Protein AF-A0A7S3LGI7-F1 (afdb_monomer)

Secondary structure (DSSP, 8-state):
--SSS----HHHHHHHHHTT-SS-SSS--HHHHHHHHHHHHT--HHHHHHHHHHHH-SS-SSEEEHHHHHHHHHHTT----HHHHHHHHHHH-SS-SSEEEHHHHHHHHT-

pLDDT: mean 76.87, std 11.59, range [41.16, 91.12]

InterPro domains:
  IPR002048 EF-hand domain [PF13499] (46-110)
  IPR002048 EF-hand domain [PF13833] (1-38)
  IPR002048 EF-hand domain [PS50222] (8-43)
  IPR002048 EF-hand domain [PS50222] (44-79)
  IPR002048 EF-hand domain [PS50222] (80-111)
  IPR002048 EF-hand domain [SM00054] (12-40)
  IPR002048 EF-hand domain [SM00054] (48-76)
  IPR002048 EF-hand domain [SM00054] (84-111)
  IPR002048 EF-hand domain [cd00051] (12-74)
  IPR002048 EF-hand domain [cd00051] (48-110)
  IPR011992 EF-hand domain pair [SSF47473] (1-110)
  IPR018247 EF-Hand 1, calcium-binding site [PS00018] (21-33)
  IPR018247 EF-Hand 1, calcium-binding site [PS00018] (57-69)
  IPR018247 EF-Hand 1, calcium-binding site [PS00018] (93-105)
  IPR050230 Calmodulin/Myosin light chain/Troponin C-like [PTHR23048] (1-110)

Organism: NCBI:txid265554

Nearest PDB structures (foldseek):
  3g43-assembly1_A  TM=9.522E-01  e=5.707E-07  Homo sapiens
  1y6w-assembly1_A  TM=6.222E-01  e=2.581E-08  Homo sapiens
  1k93-assembly2_E  TM=5.906E-01  e=1.288E-08  Homo sapiens
  3bxk-assembly2_C  TM=6.131E-01  e=1.104E-07  Rattus norvegicus
  6b8m-assembly2_D  TM=4.723E-01  e=1.218E-06  Homo sapiens

Radius of gyration: 18.82 Å; Cα contacts (8 Å, |Δi|>4): 77; chains: 1; bounding box: 36×35×45 Å

Mean predicted aligned error: 12.52 Å

Foldseek 3Di:
DPPPPDDDDPVVVQVLQVVQVPVPPSDQDPVSVVVSCVVVVVPPVLVVLVVVVCQLPVVPPQWHALVSNQVVCVVVVHHDDPVRSVVVCVQQVPVPPRIHHSVSSVVVVVD

Solvent-accessible surface area (backbone atoms only — not comparable to full-atom values): 6732 Å² total; per-residue (Å²): 139,85,84,78,88,66,83,77,51,77,66,57,49,50,53,56,44,69,73,51,40,83,85,68,78,85,57,75,52,76,69,38,43,50,54,50,47,52,58,59,69,65,60,44,66,68,54,55,49,49,57,52,46,55,66,40,23,77,87,68,78,69,44,34,42,67,67,36,50,54,53,42,36,46,72,74,70,42,79,73,52,72,68,58,51,47,53,52,43,67,73,40,29,82,86,70,82,72,42,36,41,63,68,37,52,48,50,59,75,74,101

Sequence (111 aa):
MRKLGQNPTEQELKEMIGSVDDNGDNEIDFDEFIILMRSAVTRDPEKELRDAFAVFDTDGSGEIDRKELKRLMKKLGQALSEAELDAMMDEVDTNGDGVISFEEFKALMQG

Structure (mmCIF, N/CA/C/O backbone):
data_AF-A0A7S3LGI7-F1
#
_entry.id   AF-A0A7S3LGI7-F1
#
loop_
_atom_site.group_PDB
_atom_site.id
_atom_site.type_symbol
_atom_site.label_atom_id
_atom_site.label_alt_id
_atom_site.label_comp_id
_atom_site.label_asym_id
_atom_site.label_entity_id
_atom_site.label_seq_id
_atom_site.pdbx_PDB_ins_code
_atom_site.Cartn_x
_atom_site.Cartn_y
_atom_site.Cartn_z
_atom_site.occupancy
_atom_site.B_iso_or_equiv
_atom_site.auth_seq_id
_atom_site.auth_comp_id
_atom_site.auth_asym_id
_atom_site.auth_atom_id
_atom_site.pdbx_PDB_model_num
ATOM 1 N N . MET A 1 1 ? 1.005 -0.977 -32.140 1.00 48.12 1 MET A N 1
ATOM 2 C CA . MET A 1 1 ? 1.430 -1.714 -30.932 1.00 48.12 1 MET A CA 1
ATOM 3 C C . MET A 1 1 ? 0.305 -2.633 -30.446 1.00 48.12 1 MET A C 1
ATOM 5 O O . MET A 1 1 ? -0.550 -2.205 -29.697 1.00 48.12 1 MET A O 1
ATOM 9 N N . ARG A 1 2 ? 0.239 -3.877 -30.943 1.00 41.16 2 ARG A N 1
ATOM 10 C CA . ARG A 1 2 ? -0.777 -4.887 -30.547 1.00 41.16 2 ARG A CA 1
ATOM 11 C C . ARG A 1 2 ? -0.159 -6.264 -30.252 1.00 41.16 2 ARG A C 1
ATOM 13 O O . ARG A 1 2 ? -0.848 -7.274 -30.246 1.00 41.16 2 ARG A O 1
ATOM 20 N N . LYS A 1 3 ? 1.167 -6.312 -30.075 1.00 44.16 3 LYS A N 1
ATOM 21 C CA . LYS A 1 3 ? 1.935 -7.559 -29.913 1.00 44.16 3 LYS A CA 1
ATOM 22 C C . LYS A 1 3 ? 2.469 -7.798 -28.498 1.00 44.16 3 LYS A C 1
ATOM 24 O O . LYS A 1 3 ? 3.090 -8.829 -28.290 1.00 44.16 3 LYS A O 1
ATOM 29 N N . LEU A 1 4 ? 2.221 -6.896 -27.544 1.00 50.75 4 LEU A N 1
ATOM 30 C CA . LEU A 1 4 ? 2.784 -7.003 -26.192 1.00 50.75 4 LEU A CA 1
ATOM 31 C C . LEU A 1 4 ? 1.786 -7.471 -25.118 1.00 50.75 4 LEU A C 1
ATOM 33 O O . LEU A 1 4 ? 2.095 -7.399 -23.940 1.00 50.75 4 LEU A O 1
ATOM 37 N N . GLY A 1 5 ? 0.588 -7.934 -25.491 1.00 53.69 5 GLY A N 1
ATOM 38 C CA . GLY A 1 5 ? -0.407 -8.452 -24.534 1.00 53.69 5 GLY A CA 1
ATOM 39 C C . GLY A 1 5 ? -1.015 -7.409 -23.584 1.00 53.69 5 GLY A C 1
ATOM 40 O O . GLY A 1 5 ? -2.002 -7.703 -22.924 1.00 53.69 5 GLY A O 1
ATOM 41 N N . GLN A 1 6 ? -0.475 -6.192 -23.552 1.00 51.56 6 GLN A N 1
ATOM 42 C CA . GLN A 1 6 ? -1.002 -5.066 -22.793 1.00 51.56 6 GLN A CA 1
ATOM 43 C C . GLN A 1 6 ? -1.909 -4.210 -23.681 1.00 51.56 6 GLN A C 1
ATOM 45 O O . GLN A 1 6 ? -1.607 -3.986 -24.858 1.00 51.56 6 GLN A O 1
ATOM 50 N N . ASN A 1 7 ? -3.023 -3.745 -23.110 1.00 49.75 7 ASN A N 1
ATOM 51 C CA . ASN A 1 7 ? -4.050 -2.945 -23.780 1.00 49.75 7 ASN A CA 1
ATOM 52 C C . ASN A 1 7 ? -4.164 -1.558 -23.102 1.00 49.75 7 ASN A C 1
ATOM 54 O O . ASN A 1 7 ? -5.208 -1.247 -22.530 1.00 49.75 7 ASN A O 1
ATOM 58 N N . PRO A 1 8 ? -3.085 -0.748 -23.098 1.00 62.41 8 PRO A N 1
ATOM 59 C CA . PRO A 1 8 ? -3.120 0.586 -22.510 1.00 62.41 8 PRO A CA 1
ATOM 60 C C . PRO A 1 8 ? -4.119 1.477 -23.253 1.00 62.41 8 PRO A C 1
ATOM 62 O O . PRO A 1 8 ? -4.336 1.339 -24.463 1.00 62.41 8 PRO A O 1
ATOM 65 N N . THR A 1 9 ? -4.736 2.393 -22.518 1.00 70.75 9 THR A N 1
ATOM 66 C CA . THR A 1 9 ? -5.669 3.380 -23.065 1.00 70.75 9 THR A CA 1
ATOM 67 C C . THR A 1 9 ? -4.939 4.411 -23.931 1.00 70.75 9 THR A C 1
ATOM 69 O O . THR A 1 9 ? -3.733 4.618 -23.801 1.00 70.75 9 THR A O 1
ATOM 72 N N . GLU A 1 10 ? -5.664 5.108 -24.813 1.00 66.50 10 GLU A N 1
ATOM 73 C CA . GLU A 1 10 ? -5.076 6.187 -25.627 1.00 66.50 10 GLU A CA 1
ATOM 74 C C . GLU A 1 10 ? -4.431 7.284 -24.769 1.00 66.50 10 GLU A C 1
ATOM 76 O O . GLU A 1 10 ? -3.456 7.898 -25.192 1.00 66.50 10 GLU A O 1
ATOM 81 N N . GLN A 1 11 ? -4.949 7.514 -23.559 1.00 68.00 11 GLN A N 1
ATOM 82 C CA . GLN A 1 11 ? -4.426 8.521 -22.643 1.00 68.00 11 GLN A CA 1
ATOM 83 C C . GLN A 1 11 ? -3.108 8.077 -22.002 1.00 68.00 11 GLN A C 1
ATOM 85 O O . GLN A 1 11 ? -2.149 8.844 -22.012 1.00 68.00 11 GLN A O 1
ATOM 90 N N . GLU A 1 12 ? -3.019 6.823 -21.556 1.00 63.88 12 GLU A N 1
ATOM 91 C CA . GLU A 1 12 ? -1.769 6.242 -21.049 1.00 63.88 12 GLU A CA 1
ATOM 92 C C . GLU A 1 12 ? -0.703 6.157 -22.143 1.00 63.88 12 GLU A C 1
ATOM 94 O O . GLU A 1 12 ? 0.458 6.471 -21.896 1.00 63.88 12 GLU A O 1
ATOM 99 N N . LEU A 1 13 ? -1.091 5.806 -23.375 1.00 66.75 13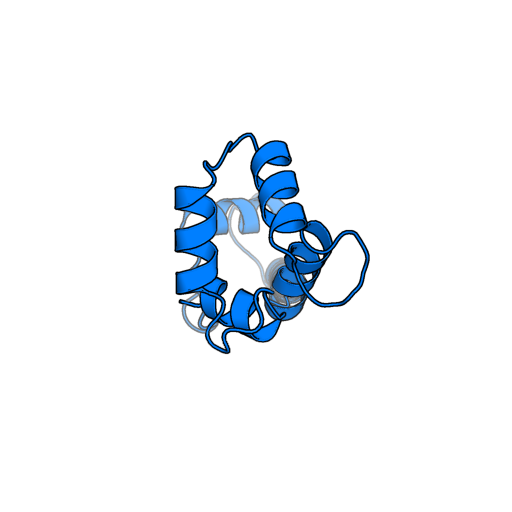 LEU A N 1
ATOM 100 C CA . LEU A 1 13 ? -0.184 5.815 -24.525 1.00 66.75 13 LEU A CA 1
ATOM 101 C C . LEU A 1 13 ? 0.369 7.216 -24.790 1.00 66.75 13 LEU A C 1
ATOM 103 O O . LEU A 1 13 ? 1.551 7.359 -25.082 1.00 66.75 13 LEU A O 1
ATOM 107 N N . LYS A 1 14 ? -0.464 8.250 -24.661 1.00 66.50 14 LYS A N 1
ATOM 108 C CA . LYS A 1 14 ? -0.057 9.638 -24.893 1.00 66.50 14 LYS A CA 1
ATOM 109 C C . LYS A 1 14 ? 0.901 10.153 -23.818 1.00 66.50 14 LYS A C 1
ATOM 111 O O . LYS A 1 14 ? 1.836 10.875 -24.146 1.00 66.50 14 LYS A O 1
ATOM 116 N N . GLU A 1 15 ? 0.700 9.758 -22.562 1.00 71.06 15 GLU A N 1
ATOM 117 C CA . GLU A 1 15 ? 1.638 10.057 -21.472 1.00 71.06 15 GLU A CA 1
ATOM 118 C C . GLU A 1 15 ? 2.950 9.278 -21.617 1.00 71.06 15 GLU A C 1
ATOM 120 O O . GLU A 1 15 ? 4.025 9.835 -21.404 1.00 71.06 15 GLU A O 1
ATOM 125 N N . MET A 1 16 ? 2.881 8.014 -22.047 1.00 67.69 16 MET A N 1
ATOM 126 C CA . MET A 1 16 ? 4.060 7.198 -22.337 1.00 67.69 16 MET A CA 1
ATOM 127 C C . MET A 1 16 ? 4.897 7.793 -23.473 1.00 67.69 16 MET A C 1
ATOM 129 O O . MET A 1 16 ? 6.107 7.924 -23.307 1.00 67.69 16 MET A O 1
ATOM 133 N N . ILE A 1 17 ? 4.261 8.198 -24.580 1.00 71.44 17 ILE A N 1
ATOM 134 C CA . ILE A 1 17 ? 4.922 8.860 -25.716 1.00 71.44 17 ILE A CA 1
ATOM 135 C C . ILE A 1 17 ? 5.528 10.188 -25.256 1.00 71.44 17 ILE A C 1
ATOM 137 O O . ILE A 1 17 ? 6.728 10.372 -25.383 1.00 71.44 17 ILE A O 1
ATOM 141 N N . GLY A 1 18 ? 4.755 11.066 -24.610 1.00 70.06 18 GLY A N 1
ATOM 142 C CA . GLY A 1 18 ? 5.250 12.383 -24.188 1.00 70.06 18 GLY A CA 1
ATOM 143 C C . GLY A 1 18 ? 6.376 12.357 -23.145 1.00 70.06 18 GLY A C 1
ATOM 144 O O . GLY A 1 18 ? 7.026 13.375 -22.930 1.00 70.06 18 GLY A O 1
ATOM 145 N N . SER A 1 19 ? 6.606 11.220 -22.482 1.00 70.50 19 SER A N 1
ATOM 146 C CA . SER A 1 19 ? 7.714 11.040 -21.534 1.00 70.50 19 SER A CA 1
ATOM 147 C C . SER A 1 19 ? 9.024 10.558 -22.169 1.00 70.50 19 SER A C 1
ATOM 149 O O . SER A 1 19 ? 10.052 10.575 -21.493 1.00 70.50 19 SER A O 1
ATOM 151 N N . VAL A 1 20 ? 8.979 10.099 -23.425 1.00 75.56 20 VAL A N 1
ATOM 152 C CA . VAL A 1 20 ? 10.107 9.470 -24.139 1.00 75.56 20 VAL A CA 1
ATOM 153 C C . VAL A 1 20 ? 10.391 10.136 -25.492 1.00 75.56 20 VAL A C 1
ATOM 155 O O . VAL A 1 20 ? 11.499 9.998 -25.992 1.00 75.56 20 VAL A O 1
ATOM 158 N N . ASP A 1 21 ? 9.416 10.852 -26.053 1.00 76.81 21 ASP A N 1
ATOM 159 C CA . ASP A 1 21 ? 9.510 11.652 -27.279 1.00 76.81 21 ASP A CA 1
ATOM 160 C C . ASP A 1 21 ? 10.423 12.871 -27.050 1.00 76.81 21 ASP A C 1
ATOM 162 O O . ASP A 1 21 ? 9.980 13.984 -26.744 1.00 76.81 21 ASP A O 1
ATOM 166 N N . ASP A 1 22 ? 11.730 12.624 -27.129 1.00 76.50 22 ASP A N 1
ATOM 167 C CA . ASP A 1 22 ? 12.781 13.628 -26.959 1.00 76.50 22 ASP A CA 1
ATOM 168 C C . ASP A 1 22 ? 12.858 14.553 -28.184 1.00 76.50 22 ASP A C 1
ATOM 170 O O . ASP A 1 22 ? 13.332 15.693 -28.086 1.00 76.50 22 ASP A O 1
ATOM 174 N N . ASN A 1 23 ? 12.412 14.071 -29.347 1.00 79.75 23 ASN A N 1
ATOM 175 C CA . ASN A 1 23 ? 12.505 14.789 -30.612 1.00 79.75 23 ASN A CA 1
ATOM 176 C C . ASN A 1 23 ? 11.249 15.655 -30.913 1.00 79.75 23 ASN A C 1
ATOM 178 O O . ASN A 1 23 ? 11.317 16.578 -31.734 1.00 79.75 23 ASN A O 1
ATOM 182 N N . GLY A 1 24 ? 10.148 15.433 -30.188 1.00 78.31 24 GLY A N 1
ATOM 183 C CA . GLY A 1 24 ? 8.885 16.166 -30.257 1.00 78.31 24 GLY A CA 1
ATOM 184 C C . GLY A 1 24 ? 8.036 15.859 -31.494 1.00 78.31 24 GLY A C 1
ATOM 185 O O . GLY A 1 24 ? 7.142 16.653 -31.825 1.00 78.31 24 GLY A O 1
ATOM 186 N N . ASP A 1 25 ? 8.317 14.774 -32.215 1.00 84.38 25 ASP A N 1
ATOM 187 C CA . ASP A 1 25 ? 7.632 14.402 -33.453 1.00 84.38 25 ASP A CA 1
ATOM 188 C C . ASP A 1 25 ? 6.317 13.643 -33.214 1.00 84.38 25 ASP A C 1
ATOM 190 O O . ASP A 1 25 ? 5.545 13.444 -34.155 1.00 84.38 25 ASP A O 1
ATOM 194 N N . ASN A 1 26 ? 5.975 13.369 -31.946 1.00 72.25 26 ASN A N 1
ATOM 195 C CA . ASN A 1 26 ? 4.811 12.593 -31.505 1.00 72.25 26 ASN A CA 1
ATOM 196 C C . ASN A 1 26 ? 4.771 11.165 -32.078 1.00 72.25 26 ASN A C 1
ATOM 198 O O . ASN A 1 26 ? 3.739 10.486 -31.978 1.00 72.25 26 ASN A O 1
ATOM 202 N N . GLU A 1 27 ? 5.866 10.705 -32.671 1.00 78.12 27 GLU A N 1
ATOM 203 C CA . GLU A 1 27 ? 6.117 9.327 -33.044 1.00 78.12 27 GLU A CA 1
ATOM 204 C C . GLU A 1 27 ? 7.111 8.716 -32.039 1.00 78.12 27 GLU A C 1
ATOM 206 O O . GLU A 1 27 ? 7.546 9.353 -31.089 1.00 78.12 27 GLU A O 1
ATOM 211 N N . ILE A 1 28 ? 7.339 7.407 -32.140 1.00 76.25 28 ILE A N 1
ATOM 212 C CA . ILE A 1 28 ? 8.357 6.725 -31.335 1.00 76.25 28 ILE A CA 1
ATOM 213 C C . ILE A 1 28 ? 9.313 6.100 -32.331 1.00 76.25 28 ILE A C 1
ATOM 215 O O . ILE A 1 28 ? 8.957 5.122 -33.007 1.00 76.25 28 ILE A O 1
ATOM 219 N N . ASP A 1 29 ? 10.512 6.658 -32.423 1.00 82.12 29 ASP A N 1
ATOM 220 C CA . ASP A 1 29 ? 11.581 6.093 -33.227 1.00 82.12 29 ASP A CA 1
ATOM 221 C C . ASP A 1 29 ? 12.184 4.838 -32.568 1.00 82.12 29 ASP A C 1
ATOM 223 O O . ASP A 1 29 ? 11.741 4.360 -31.524 1.00 82.12 29 ASP A O 1
ATOM 227 N N . PHE A 1 30 ? 13.165 4.210 -33.215 1.00 76.88 30 PHE A N 1
ATOM 228 C CA . PHE A 1 30 ? 13.730 2.968 -32.689 1.00 76.88 30 PHE A CA 1
ATOM 229 C C . PHE A 1 30 ? 14.479 3.166 -31.362 1.00 76.88 30 PHE A C 1
ATOM 231 O O . PHE A 1 30 ? 14.442 2.274 -30.517 1.00 76.88 30 PHE A O 1
ATOM 238 N N . ASP A 1 31 ? 15.133 4.307 -31.157 1.00 79.44 31 ASP A N 1
ATOM 239 C CA . ASP A 1 31 ? 15.895 4.594 -29.943 1.00 79.44 31 ASP A CA 1
ATOM 240 C C . ASP A 1 31 ? 14.947 4.940 -28.783 1.00 79.44 31 ASP A C 1
ATOM 242 O O . ASP A 1 31 ? 15.076 4.393 -27.680 1.00 79.44 31 ASP A O 1
ATOM 246 N N . GLU A 1 32 ? 13.907 5.723 -29.062 1.00 79.00 32 GLU A N 1
ATOM 247 C CA . GLU A 1 32 ? 12.791 6.003 -28.154 1.00 79.00 32 GLU A CA 1
ATOM 248 C C . GLU A 1 32 ? 12.016 4.718 -27.820 1.00 79.00 32 GLU A C 1
ATOM 250 O O . GLU A 1 32 ? 11.662 4.461 -26.667 1.00 79.00 32 GLU A O 1
ATOM 255 N N . PHE A 1 33 ? 11.842 3.816 -28.790 1.00 72.81 33 PHE A N 1
ATOM 256 C CA . PHE A 1 33 ? 11.224 2.507 -28.580 1.00 72.81 33 PHE A CA 1
ATOM 257 C C . PHE A 1 33 ? 12.041 1.626 -27.630 1.00 72.81 33 PHE A C 1
ATOM 259 O O . PHE A 1 33 ? 11.458 0.869 -26.853 1.00 72.81 33 PHE A O 1
ATOM 266 N N . ILE A 1 34 ? 13.375 1.711 -27.640 1.00 73.06 34 ILE A N 1
ATOM 267 C CA . ILE A 1 34 ? 14.229 0.983 -26.688 1.00 73.06 34 ILE A CA 1
ATOM 268 C C . ILE A 1 34 ? 14.080 1.548 -25.274 1.00 73.06 34 ILE A C 1
ATOM 270 O O . ILE A 1 34 ? 14.059 0.773 -24.313 1.00 73.06 34 ILE A O 1
ATOM 274 N N . ILE A 1 35 ? 13.953 2.866 -25.124 1.00 70.88 35 ILE A N 1
ATOM 275 C CA . ILE A 1 35 ? 13.709 3.511 -23.827 1.00 70.88 35 ILE A CA 1
ATOM 276 C C . ILE A 1 35 ? 12.324 3.123 -23.302 1.00 70.88 35 ILE A C 1
ATOM 278 O O . ILE A 1 35 ? 12.209 2.696 -22.150 1.00 70.88 35 ILE A O 1
ATOM 282 N N . LEU A 1 36 ? 11.302 3.162 -24.162 1.00 70.94 36 LEU A N 1
ATOM 283 C CA . LEU A 1 36 ? 9.952 2.723 -23.825 1.00 70.94 36 LEU A CA 1
ATOM 284 C C . LEU A 1 36 ? 9.911 1.228 -23.494 1.00 70.94 36 LEU A C 1
ATOM 286 O O . LEU A 1 36 ? 9.273 0.828 -22.528 1.00 70.94 36 LEU A O 1
ATOM 290 N N . MET A 1 37 ? 10.597 0.373 -24.255 1.00 64.94 37 MET A N 1
ATOM 291 C CA . MET A 1 37 ? 10.637 -1.059 -23.961 1.00 64.94 37 MET A CA 1
ATOM 292 C C . MET A 1 37 ? 11.377 -1.314 -22.646 1.00 64.94 37 MET A C 1
ATOM 294 O O . MET A 1 37 ? 10.931 -2.143 -21.866 1.00 64.94 37 MET A O 1
ATOM 298 N N . ARG A 1 38 ? 12.461 -0.593 -22.341 1.00 63.00 38 ARG A N 1
ATOM 299 C CA . ARG A 1 38 ? 13.125 -0.703 -21.034 1.00 63.00 38 ARG A CA 1
ATOM 300 C C . ARG A 1 38 ? 12.193 -0.297 -19.901 1.00 63.00 38 ARG A C 1
ATOM 302 O O . ARG A 1 38 ? 12.102 -1.048 -18.941 1.00 63.00 38 ARG A O 1
ATOM 309 N N . SER A 1 39 ? 11.478 0.820 -20.026 1.00 61.59 39 SER A N 1
ATOM 310 C CA . SER A 1 39 ? 10.563 1.297 -18.984 1.00 61.59 39 SER A CA 1
ATOM 311 C C . SER A 1 39 ? 9.321 0.406 -18.834 1.00 61.59 39 SER A C 1
ATOM 313 O O . SER A 1 39 ? 8.904 0.119 -17.712 1.00 61.59 39 SER A O 1
ATOM 315 N N . ALA A 1 40 ? 8.774 -0.106 -19.938 1.00 57.56 40 ALA A N 1
ATOM 316 C CA . ALA A 1 40 ? 7.631 -1.017 -19.955 1.00 57.56 40 ALA A CA 1
ATOM 317 C C . ALA A 1 40 ? 7.989 -2.440 -19.493 1.00 57.56 40 ALA A C 1
ATOM 319 O O . ALA A 1 40 ? 7.187 -3.074 -18.817 1.00 57.56 40 ALA A O 1
ATOM 320 N N . VAL A 1 41 ? 9.192 -2.939 -19.799 1.00 55.94 41 VAL A N 1
ATOM 321 C CA . VAL A 1 41 ? 9.683 -4.248 -19.322 1.00 55.94 41 VAL A CA 1
ATOM 322 C C . VAL A 1 41 ? 10.085 -4.190 -17.843 1.00 55.94 41 VAL A C 1
ATOM 324 O O . VAL A 1 41 ? 10.043 -5.210 -17.165 1.00 55.94 41 VAL A O 1
ATOM 327 N N . THR A 1 42 ? 10.422 -3.010 -17.308 1.00 53.31 42 THR A N 1
ATOM 328 C CA . THR A 1 42 ? 10.664 -2.827 -15.864 1.00 53.31 42 THR A CA 1
ATOM 329 C C . THR A 1 42 ? 9.401 -2.659 -15.022 1.00 53.31 42 THR A C 1
ATOM 331 O O . THR A 1 42 ? 9.505 -2.655 -13.795 1.00 53.31 42 THR A O 1
ATOM 334 N N . ARG A 1 43 ? 8.216 -2.531 -15.638 1.00 57.38 43 ARG A N 1
ATOM 335 C CA . ARG A 1 43 ? 6.942 -2.621 -14.914 1.00 57.38 43 ARG A CA 1
ATOM 336 C C . ARG A 1 43 ? 6.667 -4.087 -14.636 1.00 57.38 43 ARG A C 1
ATOM 338 O O . ARG A 1 43 ? 5.988 -4.763 -15.400 1.00 57.38 43 ARG A O 1
ATOM 345 N N . ASP A 1 44 ? 7.282 -4.581 -13.574 1.00 66.81 44 ASP A N 1
ATOM 346 C CA . ASP A 1 44 ? 6.947 -5.879 -13.022 1.00 66.81 44 ASP A CA 1
ATOM 347 C C . ASP A 1 44 ? 5.636 -5.712 -12.232 1.00 66.81 44 ASP A C 1
ATOM 349 O O . ASP A 1 44 ? 5.652 -5.091 -11.164 1.00 66.81 44 ASP A O 1
ATOM 353 N N . PRO A 1 45 ? 4.493 -6.201 -12.747 1.00 69.06 45 PRO A N 1
ATOM 354 C CA . PRO A 1 45 ? 3.214 -6.065 -12.059 1.00 69.06 45 PRO A CA 1
ATOM 355 C C . PRO A 1 45 ? 3.235 -6.751 -10.688 1.00 69.06 45 PRO A C 1
ATOM 357 O O . PRO A 1 45 ? 2.516 -6.333 -9.786 1.00 69.06 45 PRO 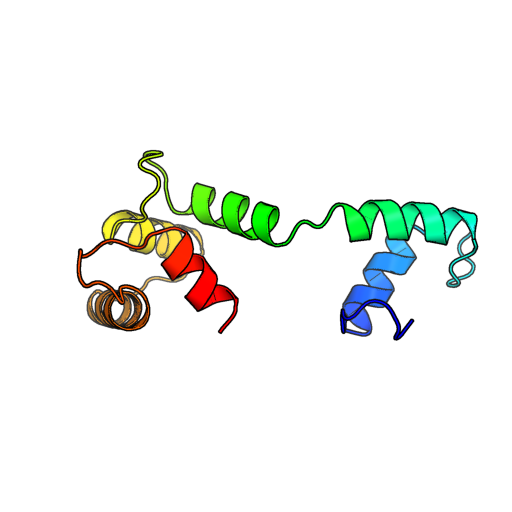A O 1
ATOM 360 N N .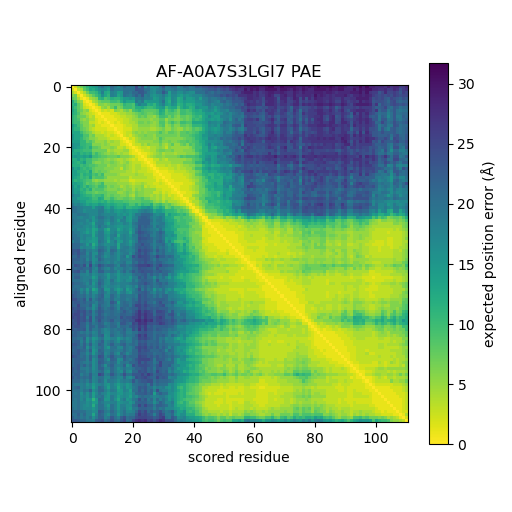 GLU A 1 46 ? 4.084 -7.766 -10.486 1.00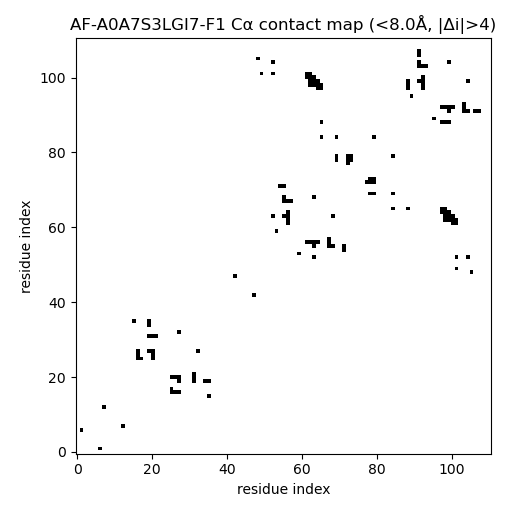 76.12 46 GLU A N 1
ATOM 361 C CA . GLU A 1 46 ? 4.284 -8.357 -9.163 1.00 76.12 46 GLU A CA 1
ATOM 362 C C . GLU A 1 46 ? 4.989 -7.377 -8.223 1.00 76.12 46 GLU A C 1
ATOM 364 O O . GLU A 1 46 ? 4.630 -7.276 -7.050 1.00 76.12 46 GLU A O 1
ATOM 369 N N . LYS A 1 47 ? 5.957 -6.610 -8.732 1.00 77.25 47 LYS A N 1
ATOM 370 C CA . LYS A 1 47 ? 6.631 -5.573 -7.952 1.00 77.25 47 LYS A CA 1
ATOM 371 C C . LYS A 1 47 ? 5.682 -4.430 -7.595 1.00 77.25 47 LYS A C 1
ATOM 373 O O . LYS A 1 47 ? 5.699 -3.996 -6.451 1.00 77.25 47 LYS A O 1
ATOM 378 N N . GLU A 1 48 ? 4.844 -3.970 -8.521 1.00 78.50 48 GLU A N 1
ATOM 379 C CA . GLU A 1 48 ? 3.836 -2.941 -8.220 1.00 78.50 48 GLU A CA 1
ATOM 380 C C . GLU A 1 48 ? 2.825 -3.431 -7.175 1.00 78.50 48 GLU A C 1
ATOM 382 O O . GLU A 1 48 ? 2.503 -2.699 -6.240 1.00 78.50 48 GLU A O 1
ATOM 387 N N . LEU A 1 49 ? 2.394 -4.694 -7.266 1.00 81.44 49 LEU A N 1
ATOM 388 C CA . LEU A 1 49 ? 1.545 -5.316 -6.250 1.00 81.44 49 LEU A CA 1
ATOM 389 C C . LEU A 1 49 ? 2.246 -5.433 -4.897 1.00 81.44 49 LEU A C 1
ATOM 391 O O . LEU A 1 49 ? 1.618 -5.172 -3.877 1.00 81.44 49 LEU A O 1
ATOM 395 N N . ARG A 1 50 ? 3.535 -5.791 -4.862 1.00 83.69 50 ARG A N 1
ATOM 396 C CA . ARG A 1 50 ? 4.324 -5.836 -3.619 1.00 83.69 50 ARG A CA 1
ATOM 397 C C . ARG A 1 50 ? 4.517 -4.457 -3.009 1.00 83.69 50 ARG A C 1
ATOM 399 O O . ARG A 1 50 ? 4.398 -4.321 -1.796 1.00 83.69 50 ARG A O 1
ATOM 406 N N . ASP A 1 51 ? 4.798 -3.450 -3.828 1.00 84.12 51 ASP A N 1
ATOM 407 C CA . ASP A 1 51 ? 4.955 -2.070 -3.373 1.00 84.12 51 ASP A CA 1
ATOM 408 C C . ASP A 1 51 ? 3.621 -1.544 -2.816 1.00 84.12 51 ASP A C 1
ATOM 410 O O . ASP A 1 51 ? 3.603 -0.914 -1.760 1.00 84.12 51 ASP A O 1
ATOM 414 N N . ALA A 1 52 ? 2.494 -1.863 -3.465 1.00 83.06 52 ALA A N 1
ATOM 415 C CA . ALA A 1 52 ? 1.164 -1.570 -2.941 1.00 83.06 52 ALA A CA 1
ATOM 416 C C . ALA A 1 52 ? 0.905 -2.321 -1.628 1.00 83.06 52 ALA A C 1
ATOM 418 O O . ALA A 1 52 ? 0.528 -1.692 -0.645 1.00 83.06 52 ALA A O 1
ATOM 419 N N . PHE A 1 53 ? 1.166 -3.629 -1.575 1.00 85.31 53 PHE A N 1
ATOM 420 C CA . PHE A 1 53 ? 0.989 -4.462 -0.383 1.00 85.31 53 PHE A CA 1
ATOM 421 C C . PHE A 1 53 ? 1.780 -3.924 0.817 1.00 85.31 53 PHE A C 1
ATOM 423 O O . PHE A 1 53 ? 1.221 -3.772 1.896 1.00 85.31 53 PHE A O 1
ATOM 430 N N . ALA A 1 54 ? 3.036 -3.517 0.611 1.00 86.19 54 ALA A N 1
ATOM 431 C CA . ALA A 1 54 ? 3.889 -2.922 1.643 1.00 86.19 54 ALA A CA 1
ATOM 432 C C . ALA A 1 54 ? 3.397 -1.552 2.147 1.00 86.19 54 ALA A C 1
ATOM 434 O O . ALA A 1 54 ? 3.838 -1.066 3.187 1.00 86.19 54 ALA A O 1
ATOM 435 N N . VAL A 1 55 ? 2.505 -0.885 1.411 1.00 84.50 55 VAL A N 1
ATOM 436 C CA . VAL A 1 55 ? 1.835 0.323 1.901 1.00 84.50 55 VAL A CA 1
ATOM 437 C C . VAL A 1 55 ? 0.731 -0.047 2.896 1.00 84.50 55 VAL A C 1
ATOM 439 O O . VAL A 1 55 ? 0.566 0.674 3.886 1.00 84.50 55 VAL A O 1
ATOM 442 N N . PHE A 1 56 ? 0.009 -1.151 2.657 1.00 83.31 56 PHE A N 1
ATOM 443 C CA . PHE A 1 56 ? -1.019 -1.697 3.555 1.00 83.31 56 PHE A CA 1
ATOM 444 C C . PHE A 1 56 ? -0.408 -2.323 4.815 1.00 83.31 56 PHE A C 1
ATOM 446 O O . PHE A 1 56 ? -0.759 -1.879 5.912 1.00 83.31 56 PHE A O 1
ATOM 453 N N . ASP A 1 57 ? 0.514 -3.274 4.640 1.00 87.75 57 ASP A N 1
ATOM 454 C CA . ASP A 1 57 ? 1.267 -3.965 5.695 1.00 87.75 57 ASP A CA 1
ATOM 455 C C . ASP A 1 57 ? 2.311 -3.015 6.296 1.00 87.75 57 ASP A C 1
ATOM 457 O O . ASP A 1 57 ? 3.400 -2.795 5.764 1.00 87.75 57 ASP A O 1
ATOM 461 N N . THR A 1 58 ? 1.948 -2.377 7.403 1.00 81.88 58 THR A N 1
ATOM 462 C CA . THR A 1 58 ? 2.814 -1.385 8.050 1.00 81.88 58 THR A CA 1
ATOM 463 C C . THR A 1 58 ? 3.731 -1.967 9.098 1.00 81.88 58 THR A C 1
ATOM 465 O O . THR A 1 58 ? 4.709 -1.306 9.461 1.00 81.88 58 THR A O 1
ATOM 468 N N . ASP A 1 59 ? 3.375 -3.120 9.653 1.00 86.00 59 ASP A N 1
ATOM 469 C CA . ASP A 1 59 ? 4.199 -3.794 10.643 1.00 86.00 59 ASP A CA 1
ATOM 470 C C . ASP A 1 59 ? 5.224 -4.742 10.004 1.00 86.00 59 ASP A C 1
ATOM 472 O O . ASP A 1 59 ? 6.185 -5.135 10.671 1.00 86.00 59 ASP A O 1
ATOM 476 N N . GLY A 1 60 ? 5.105 -4.987 8.696 1.00 83.88 60 GLY A N 1
ATOM 477 C CA . GLY A 1 60 ? 6.010 -5.818 7.914 1.00 83.88 60 GLY A CA 1
ATOM 478 C C . GLY A 1 60 ? 5.836 -7.300 8.221 1.00 83.88 60 GLY A C 1
ATOM 479 O O . GLY A 1 60 ? 6.800 -8.061 8.083 1.00 83.88 60 GLY A O 1
ATOM 480 N N . SER A 1 61 ? 4.659 -7.703 8.700 1.00 86.50 61 SER A N 1
ATOM 481 C CA . SER A 1 61 ? 4.338 -9.094 9.020 1.00 86.50 61 SER A CA 1
ATOM 482 C C . SER A 1 61 ? 4.236 -9.974 7.772 1.00 86.50 61 SER A C 1
ATOM 484 O O . SER A 1 61 ? 4.440 -11.185 7.868 1.00 86.50 61 SER A O 1
ATOM 486 N N . GLY A 1 62 ? 4.011 -9.378 6.597 1.00 86.44 62 GLY A N 1
ATOM 487 C CA . GLY A 1 62 ? 3.743 -10.081 5.345 1.00 86.44 62 GLY A CA 1
ATOM 488 C C . GLY A 1 62 ? 2.266 -10.426 5.141 1.00 86.44 62 GLY A C 1
ATOM 489 O O . GLY A 1 62 ? 1.938 -11.088 4.155 1.00 86.44 62 GLY A O 1
ATOM 490 N N . GLU A 1 63 ? 1.393 -9.967 6.036 1.00 90.06 63 GLU A N 1
ATOM 491 C CA . GLU A 1 63 ? -0.056 -10.170 6.038 1.00 90.06 63 GLU A CA 1
ATOM 492 C C . GLU A 1 63 ? -0.727 -8.825 6.353 1.00 90.06 63 GLU A C 1
ATOM 494 O O . GLU A 1 63 ? -0.206 -8.043 7.138 1.00 90.06 63 GLU A O 1
ATOM 499 N N . ILE A 1 64 ? -1.869 -8.520 5.734 1.00 89.31 64 ILE A N 1
ATOM 500 C CA . ILE A 1 64 ? -2.605 -7.282 6.024 1.00 89.31 64 ILE A CA 1
ATOM 501 C C . ILE A 1 64 ? -3.707 -7.605 7.017 1.00 89.31 64 ILE A C 1
ATOM 503 O O . ILE A 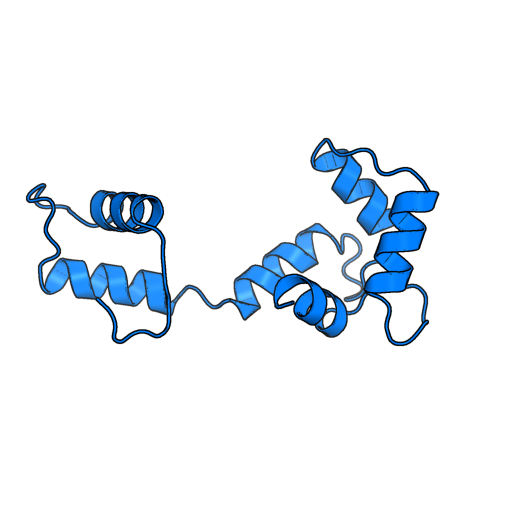1 64 ? -4.660 -8.322 6.696 1.00 89.31 64 ILE A O 1
ATOM 507 N N . ASP A 1 65 ? -3.618 -7.021 8.208 1.00 88.94 65 ASP A N 1
ATOM 508 C CA . ASP A 1 65 ? -4.679 -7.159 9.194 1.00 88.94 65 ASP A CA 1
ATOM 509 C C . ASP A 1 65 ? -5.835 -6.165 8.957 1.00 88.94 65 ASP A C 1
ATOM 511 O O . ASP A 1 65 ? -5.744 -5.128 8.283 1.00 88.94 65 ASP A O 1
ATOM 515 N N . ARG A 1 66 ? -6.970 -6.462 9.586 1.00 87.19 66 ARG A N 1
ATOM 516 C CA . ARG A 1 66 ? -8.188 -5.653 9.487 1.00 87.19 66 ARG A CA 1
ATOM 517 C C . ARG A 1 66 ? -7.994 -4.186 9.914 1.00 87.19 66 ARG A C 1
ATOM 519 O O . ARG A 1 66 ? -8.602 -3.270 9.353 1.00 87.19 66 ARG A O 1
ATOM 526 N N . LYS A 1 67 ? -7.168 -3.923 10.928 1.00 87.88 67 LYS A N 1
ATOM 527 C CA . LYS A 1 67 ? -6.853 -2.561 11.396 1.00 87.88 67 LYS A CA 1
ATOM 528 C C . LYS A 1 67 ? -5.968 -1.835 10.394 1.00 87.88 67 LYS A C 1
ATOM 530 O O . LYS A 1 67 ? -6.144 -0.628 10.209 1.00 87.88 67 LYS A O 1
ATOM 535 N N . GLU A 1 68 ? -5.038 -2.537 9.767 1.00 89.00 68 GLU A N 1
ATOM 536 C CA . GLU A 1 68 ? -4.129 -1.988 8.775 1.00 89.00 68 GLU A CA 1
ATOM 537 C C . GLU A 1 68 ? -4.869 -1.550 7.519 1.00 89.00 68 GLU A C 1
ATOM 539 O O . GLU A 1 68 ? -4.729 -0.388 7.116 1.00 89.00 68 GLU A O 1
ATOM 544 N N . LEU A 1 69 ? -5.760 -2.402 7.004 1.00 85.44 69 LEU A N 1
ATOM 545 C CA . LEU A 1 69 ? -6.655 -2.071 5.896 1.00 85.44 69 LEU A CA 1
ATOM 546 C C . LEU A 1 69 ? -7.509 -0.834 6.221 1.00 85.44 69 LEU A C 1
ATOM 548 O O . LEU A 1 69 ? -7.528 0.141 5.464 1.00 85.44 69 LEU A O 1
ATOM 552 N N . LYS A 1 70 ? -8.146 -0.806 7.401 1.00 85.69 70 LYS A N 1
ATOM 553 C CA . LYS A 1 70 ? -8.974 0.329 7.862 1.00 85.69 70 LYS A CA 1
ATOM 554 C C . LYS A 1 70 ? -8.175 1.627 7.958 1.00 85.69 70 LYS A C 1
ATOM 556 O O . LYS A 1 70 ? -8.648 2.698 7.568 1.00 85.69 70 LYS A O 1
ATOM 561 N N . ARG A 1 71 ? -6.960 1.557 8.507 1.00 85.44 71 ARG A N 1
ATOM 562 C CA . ARG A 1 71 ? -6.070 2.714 8.645 1.00 85.44 71 ARG A CA 1
ATOM 563 C C . ARG A 1 71 ? -5.631 3.219 7.277 1.00 85.44 71 ARG A C 1
ATOM 565 O O . ARG A 1 71 ? -5.547 4.437 7.106 1.00 85.44 71 ARG A O 1
ATOM 572 N N . LEU A 1 72 ? -5.358 2.326 6.327 1.00 80.25 72 LEU A N 1
ATOM 573 C CA . LEU A 1 72 ? -4.965 2.739 4.989 1.00 80.25 72 LEU A CA 1
ATOM 574 C C . LEU A 1 72 ? -6.106 3.406 4.232 1.00 80.25 72 LEU A C 1
ATOM 576 O O . LEU A 1 72 ? -5.921 4.495 3.699 1.00 80.25 72 LEU A O 1
ATOM 580 N N . MET A 1 73 ? -7.295 2.813 4.255 1.00 81.50 73 MET A N 1
ATOM 581 C CA . MET A 1 73 ? -8.476 3.387 3.607 1.00 81.50 73 MET A CA 1
ATOM 582 C C . MET A 1 73 ? -8.739 4.799 4.135 1.00 81.50 73 MET A C 1
ATOM 584 O O . MET A 1 73 ? -8.887 5.753 3.367 1.00 81.50 73 MET A O 1
ATOM 588 N N . LYS A 1 74 ? -8.604 4.986 5.455 1.00 82.88 74 LYS A N 1
ATOM 589 C CA . LYS A 1 74 ? -8.669 6.313 6.073 1.00 82.88 74 LYS A CA 1
ATOM 590 C C . LYS A 1 74 ? -7.574 7.270 5.576 1.00 82.88 74 LYS A C 1
ATOM 59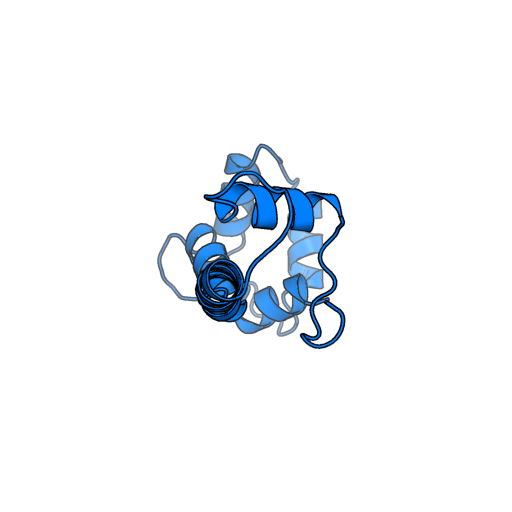2 O O . LYS A 1 74 ? -7.861 8.454 5.410 1.00 82.88 74 LYS A O 1
ATOM 597 N N . LYS A 1 75 ? -6.340 6.801 5.338 1.00 77.12 75 LYS A N 1
ATOM 598 C CA . LYS A 1 75 ? -5.258 7.609 4.731 1.00 77.12 75 LYS A CA 1
ATOM 599 C C . LYS A 1 75 ? -5.559 7.990 3.277 1.00 77.12 75 LYS A C 1
ATOM 601 O O . LYS A 1 75 ? -5.200 9.090 2.876 1.00 77.12 75 LYS A O 1
ATOM 606 N N . LEU A 1 76 ? -6.236 7.124 2.524 1.00 73.31 76 LEU A N 1
ATOM 607 C CA . LEU A 1 76 ? -6.689 7.378 1.151 1.00 73.31 76 LEU A CA 1
ATOM 608 C C . LEU A 1 76 ? -7.928 8.291 1.084 1.00 73.31 76 LEU A C 1
ATOM 610 O O . LEU A 1 76 ? -8.417 8.600 0.002 1.00 73.31 76 LEU A O 1
ATOM 614 N N . GLY A 1 77 ? -8.440 8.744 2.233 1.00 77.81 77 GLY A N 1
ATOM 615 C CA . GLY A 1 77 ? -9.626 9.596 2.319 1.00 77.81 77 GLY A CA 1
ATOM 616 C C . GLY A 1 77 ? -10.950 8.834 2.223 1.00 77.81 77 GLY A C 1
ATOM 617 O O . GLY A 1 77 ? -12.007 9.457 2.295 1.00 77.81 77 GLY A O 1
ATOM 618 N N . GLN A 1 78 ? -10.911 7.503 2.121 1.00 77.06 78 GLN A N 1
ATOM 619 C CA . GLN A 1 78 ? -12.087 6.640 2.150 1.00 77.06 78 GLN A CA 1
ATOM 620 C C . GLN A 1 78 ? -12.288 6.068 3.556 1.00 77.06 78 GLN A C 1
ATOM 622 O O . GLN A 1 78 ? -11.569 5.192 4.026 1.00 77.06 78 GLN A O 1
ATOM 627 N N . ALA A 1 79 ? -13.286 6.578 4.269 1.00 77.12 79 ALA A N 1
ATOM 628 C CA . ALA A 1 79 ? -13.669 6.009 5.553 1.00 77.12 79 ALA A CA 1
ATOM 629 C C . ALA A 1 79 ? -14.623 4.832 5.323 1.00 77.12 79 ALA A C 1
ATOM 631 O O . ALA A 1 79 ? -15.812 5.049 5.117 1.00 77.12 79 ALA A O 1
ATOM 632 N N . LEU A 1 80 ? -14.102 3.607 5.384 1.00 80.75 80 LEU A N 1
ATOM 633 C CA . LEU A 1 80 ? -14.939 2.410 5.406 1.00 80.75 80 LEU A CA 1
ATOM 634 C C . LEU A 1 80 ? -15.571 2.227 6.792 1.00 80.75 80 LEU A C 1
ATOM 636 O O . LEU A 1 80 ? -14.905 2.361 7.829 1.00 80.75 80 LEU A O 1
ATOM 640 N N . SER A 1 81 ? -16.861 1.913 6.806 1.00 86.19 81 SER A N 1
ATOM 641 C CA . SER A 1 81 ? -17.564 1.411 7.984 1.00 86.19 81 SER A CA 1
ATOM 642 C C . SER A 1 81 ? -17.084 0.003 8.348 1.00 86.19 81 SER A C 1
ATOM 644 O O . SER A 1 81 ? -16.452 -0.684 7.550 1.00 86.19 81 SER A O 1
ATOM 646 N N . GLU A 1 82 ? -17.374 -0.452 9.569 1.00 85.19 82 GLU A N 1
ATOM 647 C CA . GLU A 1 82 ? -16.986 -1.810 9.980 1.00 85.19 82 GLU A CA 1
ATOM 648 C C . GLU A 1 82 ? -17.666 -2.884 9.131 1.00 85.19 82 GLU A C 1
ATOM 650 O O . GLU A 1 82 ? -17.016 -3.868 8.807 1.00 85.19 82 GLU A O 1
ATOM 655 N N . ALA A 1 83 ? -18.904 -2.640 8.692 1.00 87.00 83 ALA A N 1
ATOM 656 C CA . ALA A 1 83 ? -19.639 -3.542 7.813 1.00 87.00 83 ALA A CA 1
ATOM 657 C C . ALA A 1 83 ? -19.027 -3.628 6.405 1.00 87.00 83 ALA A C 1
ATOM 659 O O . ALA A 1 83 ? -18.945 -4.715 5.847 1.00 87.00 83 ALA A O 1
ATOM 660 N N . GLU A 1 84 ? -18.571 -2.507 5.835 1.00 85.75 84 GLU A N 1
ATOM 661 C CA . GLU A 1 84 ? -17.873 -2.519 4.537 1.00 85.75 84 GLU A CA 1
ATOM 662 C C . GLU A 1 84 ? -16.509 -3.193 4.651 1.00 85.75 84 GLU A C 1
AT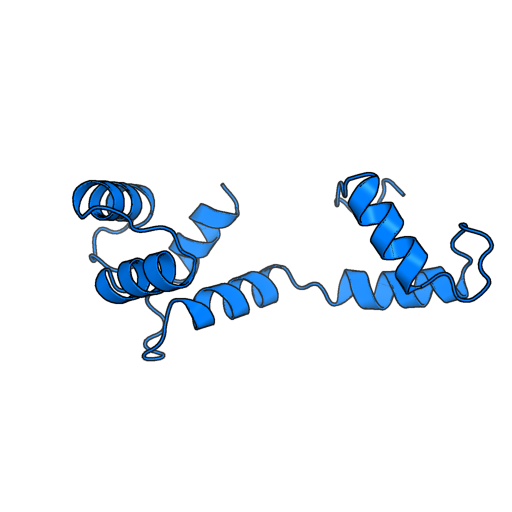OM 664 O O . GLU A 1 84 ? -16.104 -3.937 3.768 1.00 85.75 84 GLU A O 1
ATOM 669 N N . LEU A 1 85 ? -15.816 -2.964 5.764 1.00 85.12 85 LEU A N 1
ATOM 670 C CA . LEU A 1 85 ? -14.550 -3.620 6.040 1.00 85.12 85 LEU A CA 1
ATOM 671 C C . LEU A 1 85 ? -14.732 -5.133 6.247 1.00 85.12 85 LEU A C 1
ATOM 673 O O . LEU A 1 85 ? -13.888 -5.888 5.797 1.00 85.12 85 LEU A O 1
ATOM 677 N N . ASP A 1 86 ? -15.799 -5.569 6.931 1.00 86.12 86 ASP A N 1
ATOM 678 C CA . ASP A 1 86 ? -16.170 -6.992 7.040 1.00 86.12 86 ASP A CA 1
ATOM 679 C C . ASP A 1 86 ? -16.449 -7.582 5.658 1.00 86.12 86 ASP A C 1
ATOM 681 O O . ASP A 1 86 ? -15.861 -8.593 5.310 1.00 86.12 86 ASP A O 1
ATOM 685 N N . ALA A 1 87 ? -17.268 -6.912 4.842 1.00 86.44 87 ALA A N 1
ATOM 686 C CA . ALA A 1 87 ? -17.596 -7.386 3.501 1.00 86.44 87 ALA A CA 1
ATOM 687 C C . ALA A 1 87 ? -16.354 -7.525 2.606 1.00 86.44 87 ALA A C 1
ATOM 689 O O . ALA A 1 87 ? -16.219 -8.524 1.913 1.00 86.44 87 ALA A O 1
ATOM 690 N N . MET A 1 88 ? -15.425 -6.562 2.658 1.00 83.75 88 MET A N 1
ATOM 691 C CA . MET A 1 88 ? -14.164 -6.658 1.914 1.00 83.75 88 MET A CA 1
ATOM 692 C C . MET A 1 88 ? -13.270 -7.787 2.429 1.00 83.75 88 MET A C 1
ATOM 694 O O . MET A 1 88 ? -12.624 -8.447 1.626 1.00 83.75 88 MET A O 1
ATOM 698 N N . MET A 1 89 ? -13.210 -8.010 3.745 1.00 85.50 89 MET A N 1
ATOM 699 C CA . MET A 1 89 ? -12.462 -9.147 4.290 1.00 85.50 89 MET A CA 1
ATOM 700 C C . MET A 1 89 ? -13.103 -10.461 3.835 1.00 85.50 89 MET A C 1
ATOM 702 O O . MET A 1 89 ? -12.395 -11.295 3.299 1.00 85.50 89 MET A O 1
ATOM 706 N N . ASP A 1 90 ? -14.425 -10.609 3.934 1.00 87.06 90 ASP A N 1
ATOM 707 C CA . ASP A 1 90 ? -15.149 -11.820 3.515 1.00 87.06 90 ASP A CA 1
ATOM 708 C C . ASP A 1 90 ? -15.012 -12.119 2.007 1.00 87.06 90 ASP A C 1
ATOM 710 O O . ASP A 1 90 ? -15.106 -13.274 1.591 1.00 87.06 90 ASP A O 1
ATOM 714 N N . GLU A 1 91 ? -14.811 -11.096 1.171 1.00 85.06 91 GLU A N 1
ATOM 715 C CA . GLU A 1 91 ? -14.569 -11.267 -0.267 1.00 85.06 91 GLU A CA 1
ATOM 716 C C . GLU A 1 91 ? -13.126 -11.680 -0.598 1.00 85.06 91 GLU A C 1
ATOM 718 O O . GLU A 1 91 ? -12.900 -12.307 -1.634 1.00 85.06 91 GLU A O 1
ATOM 723 N N . VAL A 1 92 ? -12.155 -11.325 0.247 1.00 85.69 92 VAL A N 1
ATOM 724 C CA . VAL A 1 92 ? -10.717 -11.452 -0.053 1.00 85.69 92 VAL A CA 1
ATOM 725 C C . VAL A 1 92 ? -10.064 -12.589 0.731 1.00 85.69 92 VAL A C 1
ATOM 727 O O . VAL A 1 92 ? -9.299 -13.366 0.159 1.00 85.69 92 VAL A O 1
ATOM 730 N N . ASP A 1 93 ? -10.378 -12.700 2.019 1.00 88.44 93 ASP A N 1
ATOM 731 C CA . ASP A 1 93 ? -9.921 -13.752 2.925 1.00 88.44 93 ASP A CA 1
ATOM 732 C C . ASP A 1 93 ? -10.615 -15.071 2.561 1.00 88.44 93 ASP A C 1
ATOM 734 O O . ASP A 1 93 ? -11.678 -15.441 3.064 1.00 88.44 93 ASP A O 1
ATOM 738 N N . THR A 1 94 ? -10.018 -15.778 1.606 1.00 85.06 94 THR A N 1
ATOM 739 C CA . THR A 1 94 ? -10.598 -17.007 1.056 1.00 85.06 94 THR A CA 1
ATOM 740 C C . THR A 1 94 ? -10.332 -18.191 1.980 1.00 85.06 94 THR A C 1
ATOM 742 O O . THR A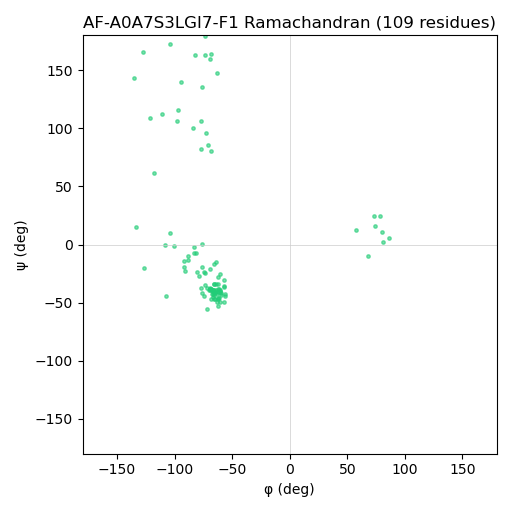 1 94 ? -11.024 -19.213 1.919 1.00 85.06 94 THR A O 1
ATOM 745 N N . ASN A 1 95 ? -9.289 -18.078 2.801 1.00 86.38 95 ASN A N 1
ATOM 746 C CA . ASN A 1 95 ? -8.831 -19.130 3.687 1.00 86.38 95 ASN A CA 1
ATOM 747 C C . ASN A 1 95 ? -9.471 -19.038 5.096 1.00 86.38 95 ASN A C 1
ATOM 749 O O . ASN A 1 95 ? -9.564 -20.058 5.787 1.00 86.38 95 ASN A O 1
ATOM 753 N N . GLY A 1 96 ? -10.002 -17.869 5.467 1.00 86.12 96 GLY A N 1
ATOM 754 C CA . GLY A 1 96 ? -10.729 -17.593 6.703 1.00 86.12 96 GLY A CA 1
ATOM 755 C C . GLY A 1 96 ? -9.841 -17.394 7.934 1.00 86.12 96 GLY A C 1
ATOM 756 O O . GLY A 1 96 ? -10.295 -17.676 9.049 1.00 86.12 96 GLY A O 1
ATOM 757 N N . ASP A 1 97 ? -8.582 -16.987 7.768 1.00 88.00 97 ASP A N 1
ATOM 758 C CA . ASP A 1 97 ? -7.641 -16.741 8.869 1.00 88.00 97 ASP A CA 1
ATOM 759 C C . ASP A 1 97 ? -7.790 -15.341 9.493 1.00 88.00 97 ASP A C 1
ATOM 761 O O . ASP A 1 97 ? -7.235 -15.075 10.567 1.00 88.00 97 ASP A O 1
ATOM 765 N N . GLY A 1 98 ? -8.617 -14.480 8.895 1.00 86.44 98 GLY A N 1
ATOM 766 C CA . GLY A 1 98 ? -8.899 -13.125 9.350 1.00 86.44 98 GLY A CA 1
ATOM 767 C C . GLY A 1 98 ? -7.821 -12.108 8.975 1.00 86.44 98 GLY A C 1
ATOM 768 O O . GLY A 1 98 ? -7.864 -10.978 9.483 1.00 86.44 98 GLY A O 1
ATOM 769 N N . VAL A 1 99 ? -6.872 -12.482 8.119 1.00 89.56 99 VAL A N 1
ATOM 770 C CA . VAL A 1 99 ? -5.849 -11.612 7.534 1.00 89.56 99 VAL A CA 1
ATOM 771 C C . VAL A 1 99 ? -5.865 -11.747 6.010 1.00 89.56 99 VAL A C 1
ATOM 773 O O . VAL A 1 99 ? -6.514 -12.618 5.449 1.00 89.56 99 VAL A O 1
ATOM 776 N N . ILE A 1 100 ? -5.217 -10.820 5.307 1.00 89.94 100 ILE A N 1
ATOM 777 C CA . ILE A 1 100 ? -5.089 -10.896 3.848 1.00 89.94 100 ILE A CA 1
ATOM 778 C C . ILE A 1 100 ? -3.629 -11.173 3.514 1.00 89.94 100 ILE A C 1
ATOM 780 O O . ILE A 1 100 ? -2.759 -10.315 3.695 1.00 89.94 100 ILE A O 1
ATOM 784 N N . SER A 1 101 ? -3.361 -12.360 2.986 1.00 91.12 101 SER A N 1
ATOM 785 C CA . SER A 1 101 ? -2.045 -12.719 2.467 1.00 91.12 101 SER A CA 1
ATOM 786 C C . SER A 1 101 ? -1.751 -12.025 1.129 1.00 91.12 101 SER A C 1
ATOM 788 O O . SER A 1 101 ? -2.644 -11.554 0.420 1.00 91.12 101 SER A O 1
ATOM 790 N N . PHE A 1 102 ? -0.476 -11.988 0.731 1.00 87.75 102 PHE A N 1
ATOM 791 C CA . PHE A 1 102 ? -0.085 -11.431 -0.570 1.00 87.75 102 PHE A CA 1
ATOM 792 C C . PHE A 1 102 ? -0.786 -12.118 -1.756 1.00 87.75 102 PHE A C 1
ATOM 794 O O . PHE A 1 102 ? -1.128 -11.452 -2.732 1.00 87.75 102 PHE A O 1
ATOM 801 N N . GLU A 1 103 ? -1.022 -13.431 -1.680 1.00 88.00 103 GLU A N 1
ATOM 802 C CA . GLU A 1 103 ? -1.709 -14.178 -2.744 1.00 88.00 103 GLU A CA 1
ATOM 803 C C . GLU A 1 103 ? -3.197 -13.811 -2.833 1.00 88.00 103 GLU A C 1
ATOM 805 O O . GLU A 1 103 ? -3.714 -13.632 -3.935 1.00 88.00 103 GLU A O 1
ATOM 810 N N . GLU A 1 104 ? -3.875 -13.619 -1.700 1.00 89.00 104 GLU A N 1
ATOM 811 C CA . GLU A 1 104 ? -5.275 -13.165 -1.658 1.00 89.00 104 GLU A CA 1
ATOM 812 C C . GLU A 1 104 ? -5.413 -11.724 -2.152 1.00 89.00 104 GLU A C 1
ATOM 814 O O . GLU A 1 104 ? -6.267 -11.420 -2.986 1.00 89.00 104 GLU A O 1
ATOM 819 N N . PHE A 1 105 ? -4.502 -10.841 -1.736 1.00 85.62 105 PHE A N 1
ATOM 820 C CA . PHE A 1 105 ? -4.437 -9.472 -2.245 1.00 85.62 105 PHE A CA 1
ATOM 821 C C . PHE A 1 105 ? -4.194 -9.429 -3.760 1.00 85.62 105 PHE A C 1
ATOM 823 O O . PHE A 1 105 ? -4.793 -8.631 -4.485 1.00 85.62 105 PHE A O 1
ATOM 830 N N . LYS A 1 106 ? -3.321 -10.305 -4.264 1.00 84.50 106 LYS A N 1
ATOM 831 C CA . LYS A 1 106 ? -3.056 -10.445 -5.696 1.00 84.50 106 LYS A CA 1
ATOM 832 C C . LYS A 1 106 ? -4.283 -10.956 -6.445 1.00 84.50 106 LYS A C 1
ATOM 834 O O . LYS A 1 106 ? -4.583 -10.418 -7.507 1.00 84.50 106 LYS A O 1
ATOM 839 N N . ALA A 1 107 ? -4.994 -11.946 -5.907 1.00 83.19 107 ALA A N 1
ATOM 840 C CA . ALA A 1 107 ? -6.232 -12.450 -6.495 1.00 83.19 107 ALA A CA 1
ATOM 841 C C . ALA A 1 107 ? -7.310 -11.356 -6.578 1.00 83.19 107 ALA A C 1
ATOM 843 O O . ALA A 1 107 ? -7.968 -11.244 -7.608 1.00 83.19 107 ALA A O 1
ATOM 844 N N . LEU A 1 108 ? -7.419 -10.499 -5.556 1.00 80.12 108 LEU A N 1
ATOM 845 C CA . LEU A 1 108 ? -8.310 -9.336 -5.561 1.00 80.12 108 LEU A CA 1
ATOM 846 C C . LEU A 1 108 ? -7.955 -8.327 -6.664 1.00 80.12 108 LEU A C 1
ATOM 848 O O . LEU A 1 108 ? -8.833 -7.846 -7.370 1.00 80.12 108 LEU A O 1
ATOM 852 N N . MET A 1 109 ? -6.672 -7.990 -6.813 1.00 74.88 109 MET A N 1
ATOM 853 C CA . MET A 1 109 ? -6.215 -6.986 -7.786 1.00 74.88 109 MET A CA 1
ATOM 854 C C . MET A 1 109 ? -6.182 -7.496 -9.235 1.00 74.88 109 MET A C 1
ATOM 856 O O . MET A 1 109 ? -6.118 -6.695 -10.166 1.00 74.88 109 MET A O 1
ATOM 860 N N . GLN A 1 110 ? -6.171 -8.816 -9.434 1.00 67.69 110 GLN A N 1
ATOM 861 C CA . GLN A 1 110 ? -6.192 -9.462 -10.752 1.00 67.69 110 GLN A CA 1
ATOM 862 C C . GLN A 1 110 ? -7.588 -9.974 -11.156 1.00 67.69 110 GLN A C 1
ATOM 864 O O . GLN A 1 110 ? -7.718 -10.541 -12.245 1.00 67.69 110 GLN A O 1
ATOM 869 N N . GLY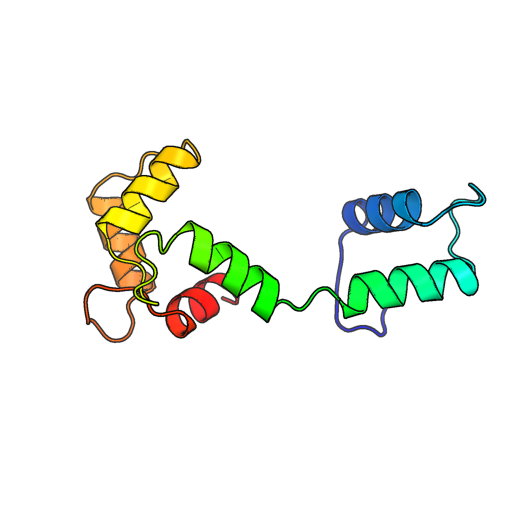 A 1 111 ? -8.588 -9.804 -10.283 1.00 52.28 111 GLY A N 1
ATOM 870 C CA . GLY A 1 111 ? -9.983 -10.213 -10.474 1.00 52.28 111 GLY A CA 1
ATOM 871 C C . GLY A 1 111 ? -10.827 -9.247 -11.294 1.00 52.28 111 GLY A C 1
ATOM 872 O O . GLY A 1 111 ? -10.501 -8.040 -11.345 1.00 52.28 111 GLY A O 1
#